Protein AF-A0A836UA06-F1 (afdb_monomer_lite)

pLDDT: mean 76.38, std 14.4, range [40.81, 94.44]

Structure (mmCIF, N/CA/C/O backbone):
data_AF-A0A836UA06-F1
#
_entry.id   AF-A0A836UA06-F1
#
loop_
_atom_site.group_PDB
_atom_site.id
_atom_site.type_symbol
_atom_site.label_atom_id
_atom_site.label_alt_id
_atom_site.label_comp_id
_atom_site.label_asym_id
_atom_site.label_entity_id
_atom_site.label_seq_id
_atom_site.pdbx_PDB_ins_code
_atom_site.Cartn_x
_atom_site.Cartn_y
_atom_site.Cartn_z
_atom_site.occupancy
_atom_site.B_iso_or_equiv
_atom_site.auth_seq_id
_atom_site.auth_comp_id
_atom_site.auth_asym_id
_atom_site.auth_atom_id
_atom_site.pdbx_PDB_model_num
ATOM 1 N N . MET A 1 1 ? 26.644 4.337 -50.222 1.00 43.84 1 MET A N 1
ATOM 2 C CA . MET A 1 1 ? 25.314 3.896 -50.716 1.00 43.84 1 MET A CA 1
ATOM 3 C C . MET A 1 1 ? 24.321 3.445 -49.624 1.00 43.84 1 MET A C 1
ATOM 5 O O . MET A 1 1 ? 23.164 3.255 -49.962 1.00 43.84 1 MET A O 1
ATOM 9 N N . LYS A 1 2 ? 24.698 3.313 -48.334 1.00 42.91 2 LYS A N 1
ATOM 10 C CA . LYS A 1 2 ? 23.792 2.821 -47.263 1.00 42.91 2 LYS A CA 1
ATOM 11 C C . LYS A 1 2 ? 22.870 3.879 -46.622 1.00 42.91 2 LYS A C 1
ATOM 13 O O . LYS A 1 2 ? 21.768 3.535 -46.217 1.00 42.91 2 LYS A O 1
ATOM 18 N N . ALA A 1 3 ? 23.258 5.159 -46.600 1.00 42.31 3 ALA A N 1
ATOM 19 C CA . ALA A 1 3 ? 22.471 6.225 -45.956 1.00 42.31 3 ALA A CA 1
ATOM 20 C C . ALA A 1 3 ? 21.102 6.485 -46.622 1.00 42.31 3 ALA A C 1
ATOM 22 O O . ALA A 1 3 ? 20.114 6.719 -45.937 1.00 42.31 3 ALA A O 1
ATOM 23 N N . ARG A 1 4 ? 21.010 6.363 -47.956 1.00 40.81 4 ARG A N 1
ATOM 24 C CA . ARG A 1 4 ? 19.746 6.558 -48.697 1.00 40.81 4 ARG A CA 1
ATOM 25 C C . ARG A 1 4 ? 18.695 5.478 -48.409 1.00 40.81 4 ARG A C 1
ATOM 27 O O . ARG A 1 4 ? 17.506 5.753 -48.488 1.00 40.81 4 ARG A O 1
ATOM 34 N N . SER A 1 5 ? 19.122 4.266 -48.050 1.00 46.78 5 SER A N 1
ATOM 35 C CA . SER A 1 5 ? 18.207 3.153 -47.766 1.00 46.78 5 SER A CA 1
ATOM 36 C C . SER A 1 5 ? 17.486 3.320 -46.424 1.00 46.78 5 SER A C 1
ATOM 38 O O . SER A 1 5 ? 16.288 3.050 -46.352 1.00 46.78 5 SER A O 1
ATOM 40 N N . ALA A 1 6 ? 18.183 3.820 -45.397 1.00 48.03 6 ALA A N 1
ATOM 41 C CA . ALA A 1 6 ? 17.605 4.076 -44.077 1.00 48.03 6 ALA A CA 1
ATOM 42 C C . ALA A 1 6 ? 16.558 5.203 -44.115 1.00 48.03 6 ALA A C 1
ATOM 44 O O . ALA A 1 6 ? 15.493 5.071 -43.519 1.00 48.03 6 ALA A O 1
ATOM 45 N N . ILE A 1 7 ? 16.820 6.254 -44.902 1.00 49.03 7 ILE A N 1
ATOM 46 C CA . ILE A 1 7 ? 15.894 7.379 -45.104 1.00 49.03 7 ILE A CA 1
ATOM 47 C C . ILE A 1 7 ? 14.586 6.900 -45.764 1.00 49.03 7 ILE A C 1
ATOM 49 O O . ILE A 1 7 ? 13.510 7.201 -45.259 1.00 49.03 7 ILE A O 1
ATOM 53 N N . SER A 1 8 ? 14.649 6.038 -46.790 1.00 48.19 8 SER A N 1
ATOM 54 C CA . SER A 1 8 ? 13.430 5.508 -47.441 1.00 48.19 8 SER A CA 1
ATOM 55 C C . SER A 1 8 ? 12.567 4.617 -46.532 1.00 48.19 8 SER A C 1
ATOM 57 O O . SER A 1 8 ? 11.358 4.497 -46.724 1.00 48.19 8 SER A O 1
ATOM 59 N N . ARG A 1 9 ? 13.173 3.988 -45.513 1.00 47.56 9 ARG A N 1
ATOM 60 C CA . ARG A 1 9 ? 12.454 3.148 -44.543 1.00 47.56 9 ARG A CA 1
ATOM 61 C C . ARG A 1 9 ? 11.685 3.997 -43.522 1.00 47.56 9 ARG A C 1
ATOM 63 O O . ARG A 1 9 ? 10.661 3.543 -43.021 1.00 47.56 9 ARG A O 1
ATOM 70 N N . LEU A 1 10 ? 12.155 5.217 -43.253 1.00 48.19 10 LEU A N 1
ATOM 71 C CA . LEU A 1 10 ? 11.499 6.195 -42.380 1.00 48.19 10 LEU A CA 1
ATOM 72 C C . LEU A 1 10 ? 10.328 6.903 -43.081 1.00 48.19 10 LEU A C 1
ATOM 74 O O . LEU A 1 10 ? 9.306 7.157 -42.447 1.00 48.19 10 LEU A O 1
ATOM 78 N N . GLU A 1 11 ? 10.430 7.155 -44.390 1.00 46.69 11 GLU A N 1
ATOM 79 C CA . GLU A 1 11 ? 9.375 7.832 -45.165 1.00 46.69 11 GLU A CA 1
ATOM 80 C C . GLU A 1 11 ? 8.073 7.015 -45.261 1.00 46.69 11 GLU A C 1
ATOM 82 O O . GLU A 1 11 ? 6.980 7.575 -45.191 1.00 46.69 11 GLU A O 1
ATOM 87 N N . ASN A 1 12 ? 8.152 5.681 -45.313 1.00 45.91 12 ASN A N 1
ATOM 88 C CA . ASN A 1 12 ? 6.960 4.825 -45.400 1.00 45.91 12 ASN A CA 1
ATOM 89 C C . ASN A 1 12 ? 6.201 4.633 -44.070 1.00 45.91 12 ASN A C 1
ATOM 91 O O . ASN A 1 12 ? 5.115 4.055 -44.070 1.00 45.91 12 ASN A O 1
ATOM 95 N N . PHE A 1 13 ? 6.724 5.130 -42.942 1.00 46.00 13 PHE A N 1
ATOM 96 C CA . PHE A 1 13 ? 6.073 5.044 -41.625 1.00 46.00 13 PHE A CA 1
ATOM 97 C C . PHE A 1 13 ? 5.311 6.333 -41.247 1.00 46.00 13 PHE A C 1
ATOM 99 O O . PHE A 1 13 ? 4.871 6.495 -40.110 1.00 46.00 13 PHE A O 1
ATOM 106 N N . GLN A 1 14 ? 5.125 7.266 -42.191 1.00 42.94 14 GLN A N 1
ATOM 107 C CA . GLN A 1 14 ? 4.496 8.578 -41.966 1.00 42.94 14 GLN A CA 1
ATOM 108 C C . GLN A 1 14 ? 2.960 8.568 -41.832 1.00 42.94 14 GLN A C 1
ATOM 110 O O . GLN A 1 14 ? 2.283 9.550 -42.129 1.00 42.94 14 GLN A O 1
ATOM 115 N N . ARG A 1 15 ? 2.373 7.496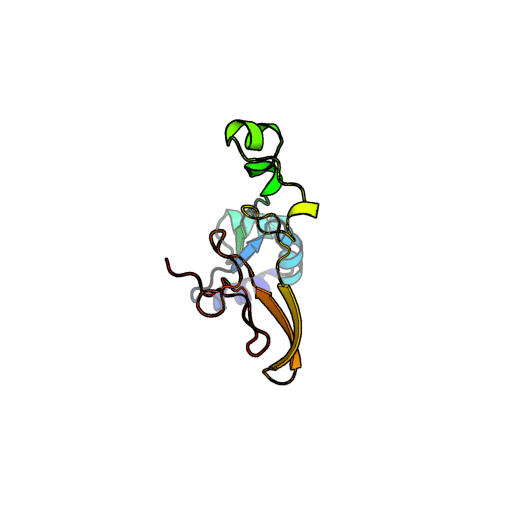 -41.298 1.00 43.34 15 ARG A N 1
ATOM 116 C CA . ARG A 1 15 ? 0.984 7.530 -40.819 1.00 43.34 15 ARG A CA 1
ATOM 117 C C . ARG A 1 15 ? 0.969 7.460 -39.293 1.00 43.34 15 ARG A C 1
ATOM 119 O O . ARG A 1 15 ? 0.742 6.418 -38.694 1.00 43.34 15 ARG A O 1
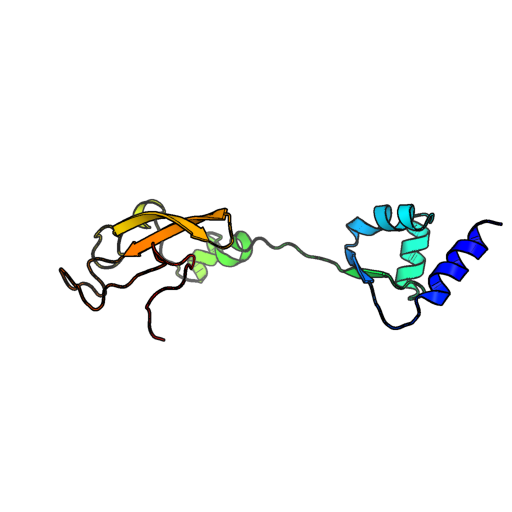ATOM 126 N N . THR A 1 16 ? 1.239 8.623 -38.692 1.00 46.53 16 THR A N 1
ATOM 127 C CA . THR A 1 16 ? 0.815 9.032 -37.336 1.00 46.53 16 THR A CA 1
ATOM 128 C C . THR A 1 16 ? 1.115 8.062 -36.186 1.00 46.53 16 THR A C 1
ATOM 130 O O . THR A 1 16 ? 0.225 7.728 -35.409 1.00 46.53 16 THR A O 1
ATOM 133 N N . VAL A 1 17 ? 2.374 7.660 -36.001 1.00 48.06 17 VAL A N 1
ATOM 134 C CA . VAL A 1 17 ? 2.810 7.060 -34.728 1.00 48.06 17 VAL A CA 1
ATOM 135 C C . VAL A 1 17 ? 4.082 7.759 -34.260 1.00 48.06 17 VAL A C 1
ATOM 137 O O . VAL A 1 17 ? 5.162 7.534 -34.795 1.00 48.06 17 VAL A O 1
ATOM 140 N N . GLN A 1 18 ? 3.952 8.626 -33.254 1.00 55.25 18 GLN A N 1
ATOM 141 C CA . GLN A 1 18 ? 5.104 9.180 -32.542 1.00 55.25 18 GLN A CA 1
ATOM 142 C C . GLN A 1 18 ? 5.581 8.163 -31.503 1.00 55.25 18 GLN A C 1
ATOM 144 O O . GLN A 1 18 ? 4.825 7.786 -30.604 1.00 55.25 18 GLN A O 1
ATOM 149 N N . ILE A 1 19 ? 6.837 7.732 -31.600 1.00 57.59 19 ILE A N 1
ATOM 150 C CA . ILE A 1 19 ? 7.411 6.724 -30.706 1.00 57.59 19 ILE A CA 1
ATOM 151 C C . ILE A 1 19 ? 8.172 7.444 -29.590 1.00 57.59 19 ILE A C 1
ATOM 153 O O . ILE A 1 19 ? 9.226 8.041 -29.795 1.00 57.59 19 ILE A O 1
ATOM 157 N N . ARG A 1 20 ? 7.631 7.401 -28.372 1.00 58.69 20 ARG A N 1
ATOM 158 C CA . ARG A 1 20 ? 8.233 8.038 -27.191 1.00 58.69 20 ARG A CA 1
ATOM 159 C C . ARG A 1 20 ? 9.217 7.070 -26.532 1.00 58.69 20 ARG A C 1
ATOM 161 O O . ARG A 1 20 ? 8.826 5.963 -26.170 1.00 58.69 20 ARG A O 1
ATOM 168 N N . ARG A 1 21 ? 10.475 7.476 -26.370 1.00 62.03 21 ARG A N 1
ATOM 169 C CA . ARG A 1 21 ? 11.556 6.682 -25.753 1.00 62.03 21 ARG A CA 1
ATOM 170 C C . ARG A 1 21 ? 12.255 7.502 -24.667 1.00 62.03 21 ARG A C 1
ATOM 172 O O . ARG A 1 21 ? 12.154 8.727 -24.665 1.00 62.03 21 ARG A O 1
ATOM 179 N N . ARG A 1 22 ? 12.937 6.855 -23.719 1.00 64.19 22 ARG A N 1
ATOM 180 C CA . ARG A 1 22 ? 13.713 7.576 -22.693 1.00 64.19 22 ARG A CA 1
ATOM 181 C C . ARG A 1 22 ? 15.047 8.033 -23.281 1.00 64.19 22 ARG A C 1
ATOM 183 O O . ARG A 1 22 ? 15.559 7.391 -24.193 1.00 64.19 22 ARG A O 1
ATOM 190 N N . ALA A 1 23 ? 15.636 9.097 -22.732 1.00 64.31 23 ALA A N 1
ATOM 191 C CA . ALA A 1 23 ? 16.941 9.614 -23.176 1.00 64.31 23 ALA A CA 1
ATOM 192 C C . ALA A 1 23 ? 18.044 8.540 -23.129 1.00 64.31 23 ALA A C 1
ATOM 194 O O . ALA A 1 23 ? 18.879 8.447 -24.022 1.00 64.31 23 ALA A O 1
ATOM 195 N N . PHE A 1 24 ? 17.993 7.675 -22.114 1.00 67.81 24 PHE A N 1
ATOM 196 C CA . PHE A 1 24 ? 18.922 6.558 -21.945 1.00 67.81 24 PHE A CA 1
ATOM 197 C C . PHE A 1 24 ? 18.782 5.468 -23.020 1.00 67.81 24 PHE A C 1
ATOM 199 O O . PHE A 1 24 ? 19.735 4.748 -23.290 1.00 67.81 24 PHE A O 1
ATOM 206 N N . ASP A 1 25 ? 17.617 5.352 -23.663 1.00 76.69 25 ASP A N 1
ATOM 207 C CA . ASP A 1 25 ? 17.372 4.328 -24.683 1.00 76.69 25 ASP A CA 1
ATOM 208 C C . ASP A 1 25 ? 17.938 4.746 -26.064 1.00 76.69 25 ASP A C 1
ATOM 210 O O . ASP A 1 25 ? 17.984 3.937 -26.992 1.00 76.69 25 ASP A O 1
ATOM 214 N N . VAL A 1 26 ? 18.389 6.001 -26.215 1.00 76.38 26 VAL A N 1
ATOM 215 C CA . VAL A 1 26 ? 18.865 6.579 -27.485 1.00 76.38 26 VAL A CA 1
ATOM 216 C C . VAL A 1 26 ? 20.033 5.804 -28.111 1.00 76.38 26 VAL A C 1
ATOM 218 O O . VAL A 1 26 ? 19.963 5.551 -29.312 1.00 76.38 26 VAL A O 1
ATOM 221 N N . PRO A 1 27 ? 21.070 5.355 -27.372 1.00 81.56 27 PRO A N 1
ATOM 222 C CA . PRO A 1 27 ? 22.147 4.564 -27.965 1.00 81.56 27 PRO A CA 1
ATOM 223 C C . PRO A 1 27 ? 21.667 3.221 -28.534 1.00 81.56 27 PRO A C 1
ATOM 225 O O . PRO A 1 27 ? 22.124 2.814 -29.598 1.00 81.56 27 PRO A O 1
ATOM 228 N N . GLY A 1 28 ? 20.713 2.556 -27.871 1.00 82.06 28 GLY A N 1
ATOM 229 C CA . GLY A 1 28 ? 20.142 1.291 -28.347 1.00 82.06 28 GLY A CA 1
ATOM 230 C C . GLY A 1 28 ? 19.330 1.474 -29.630 1.00 82.06 28 GLY A C 1
ATOM 231 O O . GLY A 1 28 ? 19.534 0.757 -30.607 1.00 82.06 28 GLY A O 1
ATOM 232 N N . VAL A 1 29 ? 18.483 2.506 -29.666 1.00 80.75 29 VAL A N 1
ATOM 233 C CA . VAL A 1 29 ? 17.700 2.857 -30.863 1.00 80.75 29 VAL A CA 1
ATOM 234 C C . VAL A 1 29 ? 18.608 3.317 -32.010 1.00 80.75 29 VAL A C 1
ATOM 236 O O . VAL A 1 29 ? 18.349 3.000 -33.169 1.00 80.75 29 VAL A O 1
ATOM 239 N N . ALA A 1 30 ? 19.703 4.022 -31.716 1.00 81.94 30 ALA A N 1
ATOM 240 C CA . ALA A 1 30 ? 20.678 4.429 -32.726 1.00 81.94 30 ALA A CA 1
ATOM 241 C C . ALA A 1 30 ? 21.325 3.214 -33.408 1.00 81.94 30 ALA A C 1
ATOM 243 O O . ALA A 1 30 ? 21.405 3.175 -34.636 1.00 81.94 30 ALA A O 1
ATOM 244 N N . VAL A 1 31 ? 21.690 2.185 -32.634 1.00 85.94 31 VAL A N 1
ATOM 245 C CA . VAL A 1 31 ? 22.214 0.918 -33.169 1.00 85.94 31 VAL A CA 1
ATOM 246 C C . VAL A 1 31 ? 21.183 0.218 -34.058 1.00 85.94 31 VAL A C 1
ATOM 248 O O . VAL A 1 31 ? 21.523 -0.182 -35.172 1.00 85.94 31 VAL A O 1
ATOM 251 N N . GLU A 1 32 ? 19.921 0.124 -33.625 1.00 85.19 32 GLU A N 1
ATOM 252 C CA . GLU A 1 32 ? 18.832 -0.466 -34.424 1.00 85.19 32 GLU A CA 1
ATOM 253 C C . GLU A 1 32 ? 18.637 0.255 -35.769 1.00 85.19 32 GLU A C 1
ATOM 255 O O . GLU A 1 32 ? 18.396 -0.377 -36.800 1.00 85.19 32 GLU A O 1
ATOM 260 N N . LEU A 1 33 ? 18.793 1.580 -35.777 1.00 82.62 33 LEU A N 1
ATOM 261 C CA . LEU A 1 33 ? 18.672 2.421 -36.969 1.00 82.62 33 LEU A CA 1
ATOM 262 C C . LEU A 1 33 ? 19.966 2.521 -37.787 1.00 82.62 33 LEU A C 1
ATOM 264 O O . LEU A 1 33 ? 19.974 3.169 -38.834 1.00 82.62 33 LEU A O 1
ATOM 268 N N . SER A 1 34 ? 21.052 1.871 -37.350 1.00 87.88 34 SER A N 1
ATOM 269 C CA . SER A 1 34 ? 22.387 1.996 -37.954 1.00 87.88 34 SER A CA 1
ATOM 270 C C . SER A 1 34 ? 22.881 3.451 -38.038 1.00 87.88 34 SER A C 1
ATOM 272 O O . SER A 1 34 ? 23.549 3.837 -39.001 1.00 87.88 34 SER A O 1
ATOM 274 N N . LEU A 1 35 ? 22.541 4.258 -37.033 1.00 86.12 35 LEU A N 1
ATOM 275 C CA . LEU A 1 35 ? 22.972 5.643 -36.856 1.00 86.12 35 LEU A CA 1
ATOM 276 C C . LEU A 1 35 ? 23.928 5.744 -35.664 1.00 86.12 35 LEU A C 1
ATOM 278 O O . LEU A 1 35 ? 23.911 4.905 -34.763 1.00 86.12 35 LEU A O 1
ATOM 282 N N . SER A 1 36 ? 24.753 6.791 -35.630 1.00 87.38 36 SER A N 1
ATOM 283 C CA . SER A 1 36 ? 25.436 7.138 -34.385 1.00 87.38 36 SER A CA 1
ATOM 284 C C . SER A 1 36 ? 24.443 7.790 -33.409 1.00 87.38 36 SER A C 1
ATOM 286 O O . SER A 1 36 ? 23.498 8.456 -33.852 1.00 87.38 36 SER A O 1
ATOM 288 N N . PRO A 1 37 ? 24.641 7.631 -32.087 1.00 82.31 37 PRO A N 1
ATOM 289 C CA . PRO A 1 37 ? 23.785 8.257 -31.080 1.00 82.31 37 PRO A CA 1
ATOM 290 C C . PRO A 1 37 ? 23.664 9.776 -31.252 1.00 82.31 37 PRO A C 1
ATOM 292 O O . PRO A 1 37 ? 22.560 10.305 -31.171 1.00 82.31 37 PRO A O 1
ATOM 295 N N . ASP A 1 38 ? 24.763 10.457 -31.585 1.00 83.50 38 ASP A N 1
ATOM 296 C CA . ASP A 1 38 ? 24.788 11.915 -31.770 1.00 83.50 38 ASP A CA 1
ATOM 297 C C . ASP A 1 38 ? 23.965 12.368 -32.983 1.00 83.50 38 ASP A C 1
ATOM 299 O O . ASP A 1 38 ? 23.263 13.376 -32.928 1.00 83.50 38 ASP A O 1
ATOM 303 N N . VAL A 1 39 ? 23.992 11.589 -34.070 1.00 84.12 39 VAL A N 1
ATOM 304 C CA . VAL A 1 39 ? 23.188 11.871 -35.268 1.00 84.12 39 VAL A CA 1
ATOM 305 C C . VAL A 1 39 ? 21.707 11.650 -34.978 1.00 84.12 39 VAL A C 1
ATOM 307 O O . VAL A 1 39 ? 20.879 12.465 -35.377 1.00 84.12 39 VAL A O 1
ATOM 310 N N . LEU A 1 40 ? 21.357 10.582 -34.255 1.00 82.31 40 LEU A N 1
ATOM 311 C CA . LEU A 1 40 ? 19.971 10.351 -33.852 1.00 82.31 40 LEU A CA 1
ATOM 312 C C . LEU A 1 40 ? 19.470 11.455 -32.906 1.00 82.31 40 LEU A C 1
ATOM 314 O O . LEU A 1 40 ? 18.337 11.902 -33.060 1.00 82.31 40 LEU A O 1
ATOM 318 N N . LEU A 1 41 ? 20.299 11.924 -31.969 1.00 81.50 41 LEU A N 1
ATOM 319 C CA . LEU A 1 41 ? 19.961 13.040 -31.080 1.00 81.50 41 LEU A CA 1
ATOM 320 C C . LEU A 1 41 ? 19.699 14.331 -31.852 1.00 81.50 41 LEU A C 1
ATOM 322 O O . LEU A 1 41 ? 18.672 14.961 -31.608 1.00 81.50 41 LEU A O 1
ATOM 326 N N . GLY A 1 42 ? 20.566 14.680 -32.807 1.00 82.75 42 GLY A N 1
ATOM 327 C CA . GLY A 1 42 ? 20.359 15.840 -33.677 1.00 82.75 42 GLY A CA 1
ATOM 328 C C . GLY A 1 42 ? 19.043 15.744 -34.452 1.00 82.75 42 GLY A C 1
ATOM 329 O O . GLY A 1 42 ? 18.226 16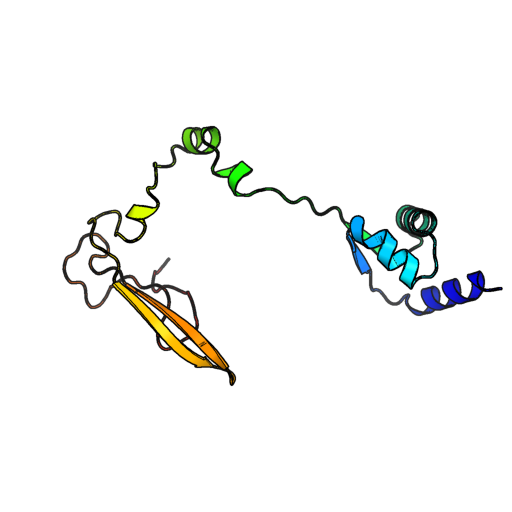.656 -34.404 1.00 82.75 42 GLY A O 1
ATOM 330 N N . LEU A 1 43 ? 18.752 14.585 -35.054 1.00 83.25 43 LEU A N 1
ATOM 331 C CA . LEU A 1 43 ? 17.487 14.359 -35.766 1.00 83.25 43 LEU A CA 1
ATOM 332 C C . LEU A 1 43 ? 16.252 14.451 -34.855 1.00 83.25 43 LEU A C 1
ATOM 334 O O . LEU A 1 43 ? 15.185 14.862 -35.304 1.00 83.25 43 LEU A O 1
ATOM 338 N N . ILE A 1 44 ? 16.362 14.051 -33.585 1.00 82.44 44 ILE A N 1
ATOM 339 C CA . ILE A 1 44 ? 15.274 14.182 -32.603 1.00 82.44 44 ILE A CA 1
ATOM 340 C C . ILE A 1 44 ? 15.069 15.651 -32.200 1.00 82.44 44 ILE A C 1
ATOM 342 O O . ILE A 1 44 ? 13.920 16.079 -32.052 1.00 82.44 44 ILE A O 1
ATOM 346 N N . GLN A 1 45 ? 16.160 16.403 -32.020 1.00 82.88 45 GLN A N 1
ATOM 347 C CA . GLN A 1 45 ? 16.146 17.830 -31.677 1.00 82.88 45 GLN A CA 1
ATOM 348 C C . GLN A 1 45 ? 15.562 18.681 -32.807 1.00 82.88 45 GLN A C 1
ATOM 350 O O . GLN A 1 45 ? 14.722 19.537 -32.541 1.00 82.88 45 GLN A O 1
ATOM 355 N N . ASP A 1 46 ? 15.920 18.368 -34.052 1.00 86.50 46 ASP A N 1
ATOM 356 C CA . ASP A 1 46 ? 15.445 19.063 -35.252 1.00 86.50 46 ASP A CA 1
ATOM 357 C C . ASP A 1 46 ? 14.034 18.622 -35.694 1.00 86.50 46 ASP A C 1
ATOM 359 O O . ASP A 1 46 ? 13.541 19.051 -36.733 1.00 86.50 46 ASP A O 1
ATOM 363 N N . ASP A 1 47 ? 13.369 17.754 -34.919 1.00 79.69 47 ASP A N 1
ATOM 364 C CA . ASP A 1 47 ? 12.050 17.173 -35.228 1.00 79.69 47 ASP A CA 1
ATOM 365 C C . ASP A 1 47 ? 11.991 16.405 -36.566 1.00 79.69 47 ASP A C 1
ATOM 367 O O . ASP A 1 47 ? 10.937 16.220 -37.170 1.00 79.69 47 ASP A O 1
ATOM 371 N N . LEU A 1 48 ? 13.139 15.900 -37.018 1.00 82.88 48 LEU A N 1
ATOM 372 C CA . LEU A 1 48 ? 13.304 15.112 -38.245 1.00 82.88 48 LEU A CA 1
ATOM 373 C C . LEU A 1 48 ? 13.250 13.597 -37.986 1.00 82.88 48 LEU A C 1
ATOM 375 O O . LEU A 1 48 ? 13.591 12.791 -38.852 1.00 82.88 48 LEU A O 1
ATOM 379 N N . SER A 1 49 ? 12.832 13.194 -36.786 1.00 78.94 49 SER A N 1
ATOM 380 C CA . SER A 1 49 ? 12.773 11.806 -36.335 1.00 78.94 49 SER A CA 1
ATOM 381 C C . SER A 1 49 ? 11.403 11.478 -35.735 1.00 78.94 49 SER A C 1
ATOM 383 O O . SER A 1 49 ? 10.852 12.284 -34.983 1.00 78.94 49 SER A O 1
ATOM 385 N N . PRO A 1 50 ? 10.854 10.270 -35.975 1.00 77.38 50 PRO A N 1
ATOM 386 C CA . PRO A 1 50 ? 9.625 9.818 -35.320 1.00 77.38 50 PRO A CA 1
ATOM 387 C C . PRO A 1 50 ? 9.815 9.531 -33.820 1.00 77.38 50 PRO A C 1
ATOM 389 O O . PRO A 1 50 ? 8.837 9.276 -33.108 1.00 77.38 50 PRO A O 1
ATOM 392 N N . TYR A 1 51 ? 11.062 9.543 -33.336 1.00 75.44 51 TYR A N 1
ATOM 393 C CA . TYR A 1 51 ? 11.399 9.326 -31.938 1.00 75.44 51 TYR A CA 1
ATOM 394 C C . TYR A 1 51 ? 11.382 10.638 -31.156 1.00 75.44 51 TYR A C 1
ATOM 396 O O . TYR A 1 51 ? 11.913 11.654 -31.593 1.00 75.44 51 TYR A O 1
ATOM 404 N N . LYS A 1 52 ? 10.811 10.602 -29.950 1.00 77.19 52 LYS A N 1
ATOM 405 C CA . LYS A 1 52 ? 10.876 11.709 -28.987 1.00 77.19 52 LYS A CA 1
ATOM 406 C C . LYS A 1 52 ? 11.470 11.224 -27.677 1.00 77.19 52 LYS A C 1
ATOM 408 O O . LYS A 1 52 ? 11.003 10.223 -27.129 1.00 77.19 52 LYS A O 1
ATOM 413 N N . VAL A 1 53 ? 12.465 11.953 -27.178 1.00 76.25 53 VAL A N 1
ATOM 414 C CA . VAL A 1 53 ? 13.055 11.719 -25.859 1.00 76.25 53 VAL A CA 1
ATOM 415 C C . VAL A 1 53 ? 12.122 12.278 -24.789 1.00 76.25 53 VAL A C 1
ATOM 417 O O . VAL A 1 53 ? 11.712 13.435 -24.851 1.00 76.25 53 VAL A O 1
ATOM 420 N N . ARG A 1 54 ? 11.767 11.444 -23.813 1.00 68.81 54 ARG A N 1
ATOM 421 C CA . ARG A 1 54 ? 11.120 11.869 -22.571 1.00 68.81 54 ARG A CA 1
ATOM 422 C C . ARG A 1 54 ? 12.089 11.740 -21.412 1.00 68.81 54 ARG A C 1
ATOM 424 O O . ARG A 1 54 ? 12.601 10.646 -21.157 1.00 68.81 54 ARG A O 1
ATOM 431 N N . ASP A 1 55 ? 12.237 12.820 -20.663 1.00 68.94 55 ASP A N 1
ATOM 432 C CA . ASP A 1 55 ? 12.864 12.763 -19.353 1.00 68.94 55 ASP A CA 1
ATOM 433 C C . ASP A 1 55 ? 11.888 12.108 -18.380 1.00 68.94 55 ASP A C 1
ATOM 435 O O . ASP A 1 55 ? 10.740 12.528 -18.227 1.00 68.94 55 ASP A O 1
ATOM 439 N N . THR A 1 56 ? 12.324 11.013 -17.763 1.00 63.94 56 THR A N 1
ATOM 440 C CA . THR A 1 56 ? 11.578 10.359 -16.685 1.00 63.94 56 THR A CA 1
ATOM 441 C C . THR A 1 56 ? 12.337 10.652 -15.404 1.00 63.94 56 THR A C 1
ATOM 443 O O . THR A 1 56 ? 13.421 10.113 -15.193 1.00 63.94 56 THR A O 1
ATOM 446 N N . LEU A 1 57 ? 11.806 11.550 -14.578 1.00 65.00 57 LEU A N 1
ATOM 447 C CA . LEU A 1 57 ? 12.370 11.837 -13.265 1.00 65.00 57 LEU A CA 1
ATOM 448 C C . LEU A 1 57 ? 11.817 10.812 -12.275 1.00 65.00 57 LEU A C 1
ATOM 450 O O . LEU A 1 57 ? 10.606 10.726 -12.077 1.00 65.00 57 LEU A O 1
ATOM 454 N N . TYR A 1 58 ? 12.701 10.025 -11.664 1.00 58.16 58 TYR A N 1
ATOM 455 C CA . TYR A 1 58 ? 12.336 9.188 -10.528 1.00 58.16 58 TYR A CA 1
ATOM 456 C C . TYR A 1 58 ? 12.501 10.012 -9.263 1.00 58.16 58 TYR A C 1
ATOM 458 O O . TYR A 1 58 ? 13.603 10.451 -8.940 1.00 58.16 58 TYR A O 1
ATOM 466 N N . THR A 1 59 ? 11.402 10.208 -8.547 1.00 72.06 59 THR A N 1
ATOM 467 C CA . THR A 1 59 ? 11.440 10.758 -7.197 1.00 72.06 59 THR A CA 1
ATOM 468 C C . THR A 1 59 ? 11.119 9.660 -6.197 1.00 72.06 59 THR A C 1
ATOM 470 O O . THR A 1 59 ? 10.295 8.776 -6.449 1.00 72.06 59 THR A O 1
ATOM 473 N N . SER A 1 60 ? 11.795 9.687 -5.055 1.00 74.31 60 SER A N 1
ATOM 474 C CA . SER A 1 60 ? 11.466 8.785 -3.962 1.00 74.31 60 SER A CA 1
ATOM 475 C C . SER A 1 60 ? 10.248 9.335 -3.232 1.00 74.31 60 SER A C 1
ATOM 477 O O . SER A 1 60 ? 10.337 10.357 -2.552 1.00 74.31 60 SER A O 1
ATOM 479 N N . TYR A 1 61 ? 9.123 8.620 -3.307 1.00 74.25 61 TYR A N 1
ATOM 480 C CA . TYR A 1 61 ? 7.924 8.970 -2.539 1.00 74.25 61 TYR A CA 1
ATOM 481 C C . TYR A 1 61 ? 8.230 9.100 -1.039 1.00 74.25 61 TYR A C 1
ATOM 483 O O . TYR A 1 61 ? 7.689 9.976 -0.362 1.00 74.25 61 TYR A O 1
ATOM 491 N N . PHE A 1 62 ? 9.148 8.269 -0.527 1.00 77.81 62 PHE A N 1
ATOM 492 C CA . PHE A 1 62 ? 9.640 8.363 0.844 1.00 77.81 62 PHE A CA 1
ATOM 493 C C . PHE A 1 62 ? 10.357 9.689 1.111 1.00 77.81 62 PHE A C 1
ATOM 495 O O . PHE A 1 62 ? 10.049 10.351 2.101 1.00 77.81 62 PHE A O 1
ATOM 502 N N . ALA A 1 63 ? 11.272 10.105 0.232 1.00 80.31 63 ALA A N 1
ATOM 503 C CA . ALA A 1 63 ? 12.002 11.363 0.389 1.00 80.31 63 ALA A CA 1
ATOM 504 C C . ALA A 1 63 ? 11.074 12.588 0.327 1.00 80.31 63 ALA A C 1
ATOM 506 O O . ALA A 1 63 ? 11.303 13.590 1.000 1.00 80.31 63 ALA A O 1
ATOM 507 N N . GLU A 1 64 ? 9.987 12.506 -0.434 1.00 81.38 64 GLU A N 1
ATOM 508 C CA . GLU A 1 64 ? 9.023 13.602 -0.531 1.00 81.38 64 GLU A CA 1
ATOM 509 C C . GLU A 1 64 ? 8.074 13.685 0.669 1.00 81.38 64 GLU A C 1
ATOM 511 O O . GLU A 1 64 ? 7.668 14.783 1.067 1.00 81.38 64 GLU A O 1
ATOM 516 N N . ASN A 1 65 ? 7.709 12.537 1.252 1.00 79.31 65 ASN A N 1
ATOM 517 C CA . ASN A 1 65 ? 6.574 12.456 2.174 1.00 79.31 65 ASN A CA 1
ATOM 518 C C . ASN A 1 65 ? 6.909 11.984 3.587 1.00 79.31 65 ASN A C 1
ATOM 520 O O . ASN A 1 65 ? 6.164 12.314 4.512 1.00 79.31 65 ASN A O 1
ATOM 524 N N . PHE A 1 66 ? 7.988 11.227 3.767 1.00 76.62 66 PHE A N 1
ATOM 525 C CA . PHE A 1 66 ? 8.240 10.462 4.988 1.00 76.62 66 PHE A CA 1
ATOM 526 C C . PHE A 1 66 ? 9.592 10.733 5.657 1.00 76.62 66 PHE A C 1
ATOM 528 O O . PHE A 1 66 ? 9.880 10.086 6.666 1.00 76.62 66 PHE A O 1
ATOM 535 N N . THR A 1 67 ? 10.382 11.709 5.193 1.00 85.56 67 THR A N 1
ATOM 536 C CA . THR A 1 67 ? 11.546 12.180 5.969 1.00 85.56 67 THR A CA 1
ATOM 537 C C . THR A 1 67 ? 11.109 12.724 7.330 1.00 85.56 67 THR A C 1
ATOM 539 O O . THR A 1 67 ? 9.946 13.094 7.528 1.00 85.56 67 THR A O 1
ATOM 542 N N . VAL A 1 68 ? 12.035 12.775 8.288 1.00 83.19 68 VAL A N 1
ATOM 543 C CA . VAL A 1 68 ? 11.746 13.205 9.665 1.00 83.19 68 VAL A CA 1
ATOM 544 C C . VAL A 1 68 ? 11.123 14.605 9.684 1.00 83.19 68 VAL A C 1
ATOM 546 O O . VAL A 1 68 ? 10.123 14.828 10.367 1.00 83.19 68 VAL A O 1
ATOM 549 N N . GLU A 1 69 ? 11.642 15.516 8.864 1.00 87.31 69 GLU A N 1
ATOM 550 C CA . GLU A 1 69 ? 11.180 16.900 8.742 1.00 87.31 69 GLU A CA 1
ATOM 551 C C . GLU A 1 69 ? 9.773 16.960 8.137 1.00 87.31 69 GLU A C 1
ATOM 553 O O . GLU A 1 69 ? 8.901 17.667 8.644 1.00 87.31 69 GLU A O 1
ATOM 558 N N . LYS A 1 70 ? 9.516 16.177 7.079 1.00 85.06 70 LYS A N 1
ATOM 559 C CA . LYS A 1 70 ? 8.201 16.107 6.421 1.00 85.06 70 LYS A CA 1
ATOM 560 C C . LYS A 1 70 ? 7.144 15.502 7.340 1.00 85.06 70 LYS A C 1
ATOM 562 O O . LYS A 1 70 ? 6.020 16.003 7.386 1.00 85.06 70 LYS A O 1
ATOM 567 N N . ARG A 1 71 ? 7.499 14.469 8.112 1.00 81.94 71 ARG A N 1
ATOM 568 C CA . ARG A 1 71 ? 6.608 13.863 9.112 1.00 81.94 71 ARG A CA 1
ATOM 569 C C . ARG A 1 71 ? 6.291 14.828 10.247 1.00 81.94 71 ARG A C 1
ATOM 571 O O . ARG A 1 71 ? 5.127 14.916 10.631 1.00 81.94 71 ARG A O 1
ATOM 578 N N . ALA A 1 72 ? 7.287 15.564 10.742 1.00 83.88 72 ALA A N 1
ATOM 579 C CA . ALA A 1 72 ? 7.089 16.585 11.767 1.00 83.88 72 ALA A CA 1
ATOM 580 C C . ALA A 1 72 ? 6.171 17.713 11.266 1.00 83.88 72 ALA A C 1
ATOM 582 O O . ALA A 1 72 ? 5.200 18.056 11.939 1.00 83.88 72 ALA A O 1
ATOM 583 N N . ALA A 1 73 ? 6.408 18.217 10.050 1.00 87.69 73 ALA A N 1
ATOM 584 C CA . ALA A 1 73 ? 5.581 19.253 9.431 1.00 87.69 73 ALA A CA 1
ATOM 585 C C . ALA A 1 73 ? 4.122 18.805 9.234 1.00 87.69 73 ALA A C 1
ATOM 587 O O . ALA A 1 73 ? 3.195 19.561 9.515 1.00 87.69 73 ALA A O 1
ATOM 588 N N . LYS A 1 74 ? 3.909 17.556 8.801 1.00 84.06 74 LYS A N 1
ATOM 589 C CA . LYS A 1 74 ? 2.573 16.965 8.616 1.00 84.06 74 LYS A CA 1
ATOM 590 C C . LYS A 1 74 ? 1.942 16.439 9.916 1.00 84.06 74 LYS A C 1
ATOM 592 O O . LYS A 1 74 ? 0.844 15.894 9.860 1.00 84.06 74 LYS A O 1
ATOM 597 N N . LYS A 1 75 ? 2.617 16.569 11.070 1.00 84.75 75 LYS A N 1
ATOM 598 C CA . LYS A 1 75 ? 2.194 16.012 12.372 1.00 84.75 75 LYS A CA 1
ATOM 599 C C . LYS A 1 75 ? 1.800 14.531 12.283 1.00 84.75 75 LYS A C 1
ATOM 601 O O . LYS A 1 75 ? 0.854 14.088 12.932 1.00 84.75 75 LYS A O 1
ATOM 606 N N . LEU A 1 76 ? 2.514 13.764 11.457 1.00 73.88 76 LEU A N 1
ATOM 607 C CA . LEU A 1 76 ? 2.213 12.350 11.266 1.00 73.88 76 LEU A CA 1
ATOM 608 C C . LEU A 1 76 ? 2.589 11.572 12.534 1.00 73.88 76 LEU A C 1
ATOM 610 O O . LEU A 1 76 ? 3.724 11.712 13.006 1.00 73.88 76 LEU A O 1
ATOM 614 N N . PRO A 1 77 ? 1.693 10.724 13.072 1.00 69.56 77 PRO A N 1
ATOM 615 C CA . PRO A 1 77 ? 2.009 9.916 14.240 1.00 69.56 77 PRO A CA 1
ATOM 616 C C . PRO A 1 77 ? 3.211 8.999 13.969 1.00 69.56 77 PRO A C 1
ATOM 618 O O . PRO A 1 77 ? 3.479 8.572 12.834 1.00 69.56 77 PRO A O 1
ATOM 621 N N . ARG A 1 78 ? 3.975 8.709 15.028 1.00 68.50 78 ARG A N 1
ATOM 622 C CA . ARG A 1 78 ? 5.024 7.685 14.988 1.00 68.50 78 ARG A CA 1
ATOM 623 C C . ARG A 1 78 ? 4.328 6.332 14.888 1.00 68.50 78 ARG A C 1
ATOM 625 O O . ARG A 1 78 ? 3.723 5.876 15.848 1.00 68.50 78 ARG A O 1
ATOM 632 N N . MET A 1 79 ? 4.374 5.739 13.703 1.00 62.69 79 MET A N 1
ATOM 633 C CA . MET A 1 79 ? 3.822 4.413 13.453 1.00 62.69 79 MET A CA 1
ATOM 634 C C . MET A 1 79 ? 4.923 3.396 13.743 1.00 62.69 79 MET A C 1
ATOM 636 O O . MET A 1 79 ? 5.996 3.487 13.146 1.00 62.69 79 MET A O 1
ATOM 640 N N . SER A 1 80 ? 4.683 2.479 14.679 1.00 69.62 80 SER A N 1
ATOM 641 C CA . SER A 1 80 ? 5.564 1.328 14.873 1.00 69.62 80 SER A CA 1
ATOM 642 C C . SER A 1 80 ? 5.252 0.300 13.789 1.00 69.62 80 SER A C 1
ATOM 644 O O . SER A 1 80 ? 4.085 0.009 13.532 1.00 69.62 80 SER A O 1
ATOM 646 N N . MET A 1 81 ? 6.273 -0.249 13.133 1.00 67.00 81 MET A N 1
ATOM 647 C CA . MET A 1 81 ? 6.045 -1.276 12.110 1.00 67.00 81 MET A CA 1
ATOM 648 C C . MET A 1 81 ? 5.433 -2.538 12.734 1.00 67.00 81 MET A C 1
ATOM 650 O O . MET A 1 81 ? 4.542 -3.153 12.155 1.00 67.00 81 MET A O 1
ATOM 654 N N . ASP A 1 82 ? 5.824 -2.842 13.972 1.00 73.19 82 ASP A N 1
ATOM 655 C CA . ASP A 1 82 ? 5.314 -3.982 14.734 1.00 73.19 82 ASP A CA 1
ATOM 656 C C . ASP A 1 82 ? 3.843 -3.800 15.146 1.00 73.19 82 ASP A C 1
ATOM 658 O O . ASP A 1 82 ? 3.135 -4.781 15.380 1.00 73.19 82 ASP A O 1
ATOM 662 N N . SER A 1 83 ? 3.345 -2.554 15.193 1.00 71.06 83 SER A N 1
ATOM 663 C CA . SER A 1 83 ? 1.942 -2.276 15.523 1.00 71.06 83 SER A CA 1
ATOM 664 C C . SER A 1 83 ? 0.989 -2.438 14.336 1.00 71.06 83 SER A C 1
ATOM 666 O O . SER A 1 83 ? -0.217 -2.398 14.542 1.00 71.06 83 SER A O 1
ATOM 668 N N . LEU A 1 84 ? 1.484 -2.635 13.106 1.00 77.56 84 LEU A N 1
ATOM 669 C CA . LEU A 1 84 ? 0.636 -2.757 11.908 1.00 77.56 84 LEU A CA 1
ATOM 670 C C . LEU A 1 84 ? -0.295 -3.972 11.933 1.00 77.56 84 LEU A C 1
ATOM 672 O O . LEU A 1 84 ? -1.346 -3.961 11.300 1.00 77.56 84 LEU A O 1
ATOM 676 N N . THR A 1 85 ? 0.080 -5.010 12.679 1.00 83.31 85 THR A N 1
ATOM 677 C CA . THR A 1 85 ? -0.728 -6.228 12.831 1.00 83.31 85 THR A CA 1
ATOM 678 C C . THR A 1 85 ? -1.915 -6.032 13.779 1.00 83.31 85 THR A C 1
ATOM 680 O O . THR A 1 85 ? -2.723 -6.945 13.938 1.00 83.31 85 THR A O 1
ATOM 683 N N . PHE A 1 86 ? -2.017 -4.874 14.434 1.00 84.56 86 PHE A N 1
ATOM 684 C CA . PHE A 1 86 ? -3.015 -4.596 15.458 1.00 84.56 8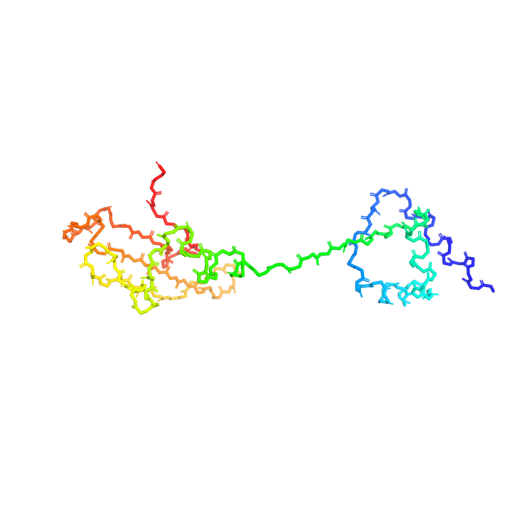6 PHE A CA 1
ATOM 685 C C . PHE A 1 86 ? -3.930 -3.442 15.048 1.00 84.56 86 PHE A C 1
ATOM 687 O O . PHE A 1 86 ? -3.504 -2.463 14.433 1.00 84.56 86 PHE A O 1
ATOM 694 N N . ASN A 1 87 ? -5.196 -3.546 15.435 1.00 82.56 87 ASN A N 1
ATOM 695 C CA . ASN A 1 87 ? -6.166 -2.476 15.334 1.00 82.56 87 ASN A CA 1
ATOM 696 C C . ASN A 1 87 ? -5.688 -1.283 16.187 1.00 82.56 87 ASN A C 1
ATOM 698 O O . ASN A 1 87 ? -5.436 -1.448 17.382 1.00 82.56 87 ASN A O 1
ATOM 702 N N . PRO A 1 88 ? -5.567 -0.073 15.613 1.00 77.94 88 PRO A N 1
ATOM 703 C CA . PRO A 1 88 ? -5.005 1.070 16.325 1.00 77.94 88 PRO A CA 1
ATOM 704 C C . PRO A 1 88 ? -5.911 1.621 17.438 1.00 77.94 88 PRO A C 1
ATOM 706 O O . PRO A 1 88 ? -5.422 2.366 18.284 1.00 77.94 88 PRO A O 1
ATOM 709 N N . TRP A 1 89 ? -7.206 1.286 17.454 1.00 78.69 89 TRP A N 1
ATOM 710 C CA . TRP A 1 89 ? -8.140 1.725 18.497 1.00 78.69 89 TRP A CA 1
ATOM 711 C C . TRP A 1 89 ? -8.228 0.758 19.672 1.00 78.69 89 TRP A C 1
ATOM 713 O O . TRP A 1 89 ? -8.330 1.204 20.811 1.00 78.69 89 TRP A O 1
ATOM 723 N N . THR A 1 90 ? -8.207 -0.547 19.408 1.00 81.62 90 THR A N 1
ATOM 724 C CA . THR A 1 90 ? -8.397 -1.573 20.449 1.00 81.62 90 THR A CA 1
ATOM 725 C C . THR A 1 90 ? -7.107 -2.271 20.854 1.00 81.62 90 THR A C 1
ATOM 727 O O . THR A 1 90 ? -7.037 -2.838 21.939 1.00 81.62 90 THR A O 1
ATOM 730 N N . GLY A 1 91 ? -6.078 -2.243 20.004 1.00 82.44 91 GLY A N 1
ATOM 731 C CA . GLY A 1 91 ? -4.864 -3.033 20.186 1.00 82.44 91 GLY A CA 1
ATOM 732 C C . GLY A 1 91 ? -5.064 -4.529 19.935 1.00 82.44 91 GLY A C 1
ATOM 733 O O . GLY A 1 91 ? -4.129 -5.298 20.147 1.00 82.44 91 GLY A O 1
ATOM 734 N N . GLU A 1 92 ? -6.245 -4.963 19.480 1.00 85.88 92 GLU A N 1
ATOM 735 C CA . GLU A 1 92 ? -6.476 -6.356 19.096 1.00 85.88 92 GLU A CA 1
ATOM 736 C C . GLU A 1 92 ? -5.812 -6.683 17.761 1.00 85.88 92 GLU A C 1
ATOM 738 O O . GLU A 1 92 ? -5.698 -5.839 16.876 1.00 85.88 92 GLU A O 1
ATOM 743 N N . ARG A 1 93 ? -5.355 -7.926 17.597 1.00 88.19 93 ARG A N 1
ATOM 744 C CA . ARG A 1 93 ? -4.689 -8.354 16.365 1.00 88.19 93 ARG A CA 1
ATOM 745 C C . ARG A 1 93 ? -5.713 -8.561 15.247 1.00 88.19 93 ARG A C 1
ATOM 747 O O . ARG A 1 93 ? -6.742 -9.195 15.466 1.00 88.19 93 ARG A O 1
ATOM 754 N N . PHE A 1 94 ? -5.393 -8.108 14.037 1.00 89.56 94 PHE A N 1
ATOM 755 C CA . PHE A 1 94 ? -6.159 -8.482 12.850 1.00 89.56 94 PHE A CA 1
ATOM 756 C C . PHE A 1 94 ? -6.097 -9.998 12.626 1.00 89.56 94 PHE A C 1
ATOM 758 O O . PHE A 1 94 ? -5.048 -10.625 12.787 1.00 89.56 94 PHE A O 1
ATOM 765 N N . LEU A 1 95 ? -7.219 -10.591 12.227 1.00 89.44 95 LEU A N 1
ATOM 766 C CA . LEU A 1 95 ? -7.254 -11.982 11.791 1.00 89.44 95 LEU A CA 1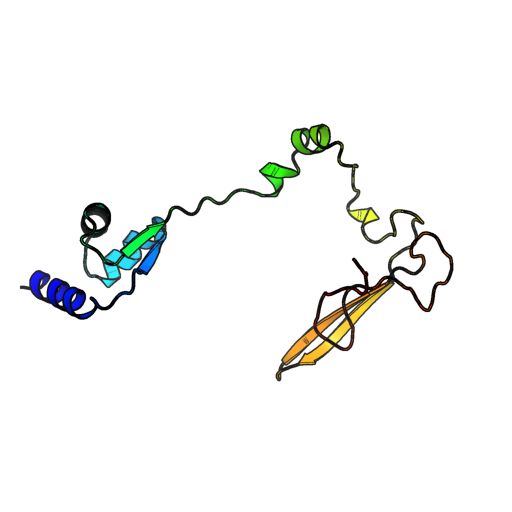
ATOM 767 C C . LEU A 1 95 ? -6.773 -12.024 10.343 1.00 89.44 95 LEU A C 1
ATOM 769 O O . LEU A 1 95 ? -7.336 -11.331 9.499 1.00 89.44 95 LEU A O 1
ATOM 773 N N . ILE A 1 96 ? -5.721 -12.791 10.073 1.00 91.19 96 ILE A N 1
ATOM 774 C CA . ILE A 1 96 ? -5.092 -12.876 8.755 1.00 91.19 96 ILE A CA 1
ATOM 775 C C . ILE A 1 96 ? -5.114 -14.334 8.327 1.00 91.19 96 ILE A C 1
ATOM 777 O O . ILE A 1 96 ? -4.487 -15.172 8.974 1.00 91.19 96 ILE A O 1
ATOM 781 N N . ASP A 1 97 ? -5.793 -14.601 7.222 1.00 92.31 97 ASP A N 1
ATOM 782 C CA . ASP A 1 97 ? -5.839 -15.903 6.576 1.00 92.31 97 ASP A CA 1
ATOM 783 C C . ASP A 1 97 ? -5.232 -15.789 5.173 1.00 92.31 97 ASP A C 1
ATOM 785 O O . ASP A 1 97 ? -5.376 -14.769 4.493 1.00 92.31 97 ASP A O 1
ATOM 789 N N . THR A 1 98 ? -4.536 -16.831 4.728 1.00 93.81 98 THR A N 1
ATOM 790 C CA . THR A 1 98 ? -3.919 -16.896 3.397 1.00 93.81 98 THR A CA 1
ATOM 791 C C . THR A 1 98 ? -4.220 -18.230 2.733 1.00 93.81 98 THR A C 1
ATOM 793 O O . THR A 1 98 ? -4.521 -19.224 3.394 1.00 93.81 98 THR A O 1
ATOM 796 N N . GLY A 1 99 ? -4.145 -18.263 1.406 1.00 93.31 99 GLY A N 1
ATOM 797 C CA . GLY A 1 99 ? -4.385 -19.479 0.644 1.00 93.31 99 GLY A CA 1
ATOM 798 C C . GLY A 1 99 ? -4.043 -19.327 -0.829 1.00 93.31 99 GLY A C 1
ATOM 799 O O . GLY A 1 99 ? -3.396 -18.364 -1.242 1.00 93.31 99 GLY A O 1
ATOM 800 N N . TYR A 1 100 ? -4.512 -20.286 -1.619 1.00 94.44 100 TYR A N 1
ATOM 801 C CA . TYR A 1 100 ? -4.396 -20.284 -3.071 1.00 94.44 100 TYR A CA 1
ATOM 802 C C . TYR A 1 100 ? -5.749 -20.632 -3.686 1.00 94.44 100 TYR A C 1
ATOM 804 O O . TYR A 1 100 ? -6.443 -21.518 -3.185 1.00 94.44 100 TYR A O 1
ATOM 812 N N . ILE A 1 101 ? -6.106 -19.951 -4.772 1.00 93.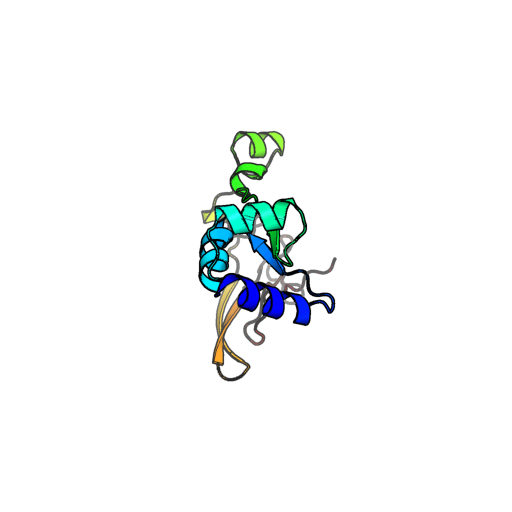88 101 ILE A N 1
ATOM 813 C CA . ILE A 1 101 ? -7.259 -20.294 -5.606 1.00 93.88 101 ILE A CA 1
ATOM 814 C C . ILE A 1 101 ? -6.797 -20.580 -7.029 1.00 93.88 101 ILE A C 1
ATOM 816 O O . ILE A 1 101 ? -5.871 -19.943 -7.528 1.00 93.88 101 ILE A O 1
ATOM 820 N N . ALA A 1 102 ? -7.473 -21.503 -7.705 1.00 91.88 102 ALA A N 1
ATOM 821 C CA . ALA A 1 102 ? -7.269 -21.713 -9.130 1.00 91.88 102 ALA A CA 1
ATOM 822 C C . ALA A 1 102 ? -8.018 -20.621 -9.908 1.00 91.88 102 ALA A C 1
ATOM 824 O O . ALA A 1 102 ? -9.250 -20.589 -9.915 1.00 91.88 102 ALA A O 1
ATOM 825 N N . ALA A 1 103 ? -7.285 -19.731 -10.574 1.00 85.31 103 ALA A N 1
ATOM 826 C CA . ALA A 1 103 ? -7.846 -18.653 -11.380 1.00 85.31 103 ALA A CA 1
ATOM 827 C C . ALA A 1 103 ? -7.141 -18.593 -12.738 1.00 85.31 103 ALA A C 1
ATOM 829 O O . ALA A 1 103 ? -5.918 -18.552 -12.828 1.00 85.31 103 ALA A O 1
ATOM 830 N N . SER A 1 104 ? -7.917 -18.586 -13.826 1.00 81.94 104 SER A N 1
ATOM 831 C CA . SER A 1 104 ? -7.388 -18.479 -15.199 1.00 81.94 104 SER A CA 1
ATOM 832 C C . SER A 1 104 ? -6.299 -19.511 -15.553 1.00 81.94 104 SER A C 1
ATOM 834 O O . SER A 1 104 ? -5.386 -19.216 -16.319 1.00 81.94 104 SER A O 1
ATOM 836 N N . GLY A 1 105 ? -6.395 -20.724 -14.997 1.00 87.31 105 GLY A N 1
ATOM 837 C CA . GLY A 1 105 ? -5.467 -21.828 -15.273 1.00 87.31 105 GLY A CA 1
ATOM 838 C C . GLY A 1 105 ? -4.167 -21.823 -14.460 1.00 87.31 105 GLY A C 1
ATOM 839 O O . GLY A 1 105 ? -3.321 -22.677 -14.708 1.00 87.31 105 GLY A O 1
ATOM 840 N N . PHE A 1 106 ? -4.011 -20.914 -13.493 1.00 89.06 106 PHE A N 1
ATOM 841 C CA . PHE A 1 106 ? -2.866 -20.867 -12.580 1.00 89.06 106 PHE A CA 1
ATOM 842 C C . PHE A 1 106 ? -3.324 -20.751 -11.121 1.00 89.06 106 PHE A C 1
ATOM 844 O O . PHE A 1 106 ? -4.423 -20.265 -10.841 1.00 89.06 106 PHE A O 1
ATOM 851 N N . ASP A 1 107 ? -2.460 -21.168 -10.194 1.00 92.12 107 ASP A N 1
ATOM 852 C CA . ASP A 1 107 ? -2.673 -20.957 -8.763 1.00 92.12 107 ASP A CA 1
ATOM 853 C C . ASP A 1 107 ? -2.332 -19.511 -8.402 1.00 92.12 107 ASP A C 1
ATOM 855 O O . ASP A 1 107 ? -1.196 -19.055 -8.556 1.00 92.12 107 ASP A O 1
ATOM 859 N N . GLN A 1 108 ? -3.328 -18.783 -7.914 1.00 90.94 108 GLN A N 1
ATOM 860 C CA . GLN A 1 108 ? -3.193 -17.403 -7.482 1.00 90.94 108 GLN A CA 1
ATOM 861 C C . GLN A 1 108 ? -3.264 -17.329 -5.960 1.00 90.94 108 GLN A C 1
ATOM 863 O O . GLN A 1 108 ? -4.191 -17.849 -5.340 1.00 90.94 108 GLN A O 1
ATOM 868 N N . SER A 1 109 ? -2.280 -16.671 -5.349 1.00 92.69 109 SER A N 1
ATOM 869 C CA . SER A 1 109 ? -2.268 -16.433 -3.907 1.00 92.69 109 SER A CA 1
ATOM 870 C C . SER A 1 109 ? -3.403 -15.496 -3.512 1.00 92.69 109 SER A C 1
ATOM 872 O O . SER A 1 109 ? -3.568 -14.431 -4.113 1.00 92.69 109 SER A O 1
ATOM 874 N N . VAL A 1 110 ? -4.120 -15.862 -2.460 1.00 93.81 110 VAL A N 1
ATOM 875 C CA . VAL A 1 110 ? -5.193 -15.071 -1.862 1.00 93.81 110 VAL A CA 1
ATOM 876 C C . VAL A 1 110 ? -4.903 -14.790 -0.396 1.00 93.81 110 VAL A C 1
ATOM 878 O O . VAL A 1 110 ? -4.190 -15.541 0.274 1.00 93.81 110 VAL A O 1
ATOM 881 N N . LEU A 1 111 ? -5.464 -13.694 0.100 1.00 94.00 111 LEU A N 1
ATOM 882 C CA . LEU A 1 111 ? -5.392 -13.305 1.500 1.00 94.00 111 LEU A CA 1
ATOM 883 C C . LEU A 1 111 ? -6.725 -12.690 1.915 1.00 94.00 111 LEU A C 1
ATOM 885 O O . LEU A 1 111 ? -7.358 -11.983 1.133 1.00 94.00 111 LEU A O 1
ATOM 889 N N . GLU A 1 112 ? -7.105 -12.909 3.163 1.00 92.62 112 GLU A N 1
ATOM 890 C CA . GLU A 1 112 ? -8.211 -12.215 3.807 1.00 92.62 112 GLU A CA 1
ATOM 891 C C . GLU A 1 112 ? -7.733 -11.681 5.156 1.00 92.62 112 GLU A C 1
ATOM 893 O O . GLU A 1 112 ? -7.237 -12.424 6.002 1.00 92.62 112 GLU A O 1
ATOM 898 N N . VAL A 1 113 ? -7.882 -10.374 5.356 1.00 91.56 113 VAL A N 1
ATOM 899 C CA . VAL A 1 113 ? -7.601 -9.702 6.627 1.00 91.56 113 VAL A CA 1
ATOM 900 C C . VAL A 1 113 ? -8.911 -9.187 7.196 1.00 91.56 113 VAL A C 1
ATOM 902 O O . VAL A 1 113 ? -9.657 -8.503 6.498 1.00 91.56 113 VAL A O 1
ATOM 905 N N . ARG A 1 114 ? -9.194 -9.493 8.463 1.00 91.00 114 ARG A N 1
ATOM 906 C CA . ARG A 1 114 ? -10.419 -9.101 9.171 1.00 91.00 114 ARG A CA 1
ATOM 907 C C . ARG A 1 114 ? -10.097 -8.375 10.470 1.00 91.00 114 ARG A C 1
ATOM 909 O O . ARG A 1 114 ? -9.255 -8.820 11.248 1.00 91.00 114 ARG A O 1
ATOM 916 N N . ASP A 1 115 ? -10.816 -7.290 10.727 1.00 89.25 115 ASP A N 1
ATOM 917 C CA . ASP A 1 115 ? -10.816 -6.592 12.013 1.00 89.25 115 ASP A CA 1
ATOM 918 C C . ASP A 1 115 ? -11.878 -7.195 12.945 1.00 89.25 115 ASP A C 1
ATOM 920 O O . ASP A 1 115 ? -13.066 -7.029 12.663 1.00 89.25 115 ASP A O 1
ATOM 924 N N . PRO A 1 116 ? -11.502 -7.895 14.034 1.00 84.69 116 PRO A N 1
ATOM 925 C CA . PRO A 1 116 ? -12.472 -8.476 14.964 1.00 84.69 116 PRO A CA 1
ATOM 926 C C . PRO A 1 116 ? -13.245 -7.419 15.768 1.00 84.69 116 PRO A C 1
ATOM 928 O O . PRO A 1 116 ? -14.349 -7.707 16.244 1.00 84.69 116 PRO A O 1
ATOM 931 N N . THR A 1 117 ? -12.695 -6.205 15.890 1.00 85.81 117 THR A N 1
ATOM 932 C CA . THR A 1 117 ? -13.242 -5.112 16.702 1.00 85.81 117 THR A CA 1
ATOM 933 C C . THR A 1 117 ? -13.373 -3.805 15.918 1.00 85.81 117 THR A C 1
ATOM 935 O O . THR A 1 117 ? -12.815 -2.771 16.317 1.00 85.81 117 THR A O 1
ATOM 938 N N . PRO A 1 118 ? -14.125 -3.795 14.806 1.00 80.62 118 PRO A N 1
ATOM 939 C CA . PRO A 1 118 ? -14.301 -2.581 14.030 1.00 80.62 118 PRO A CA 1
ATOM 940 C C . PRO A 1 118 ? -14.986 -1.527 14.905 1.00 80.62 118 PRO A C 1
ATOM 942 O O . PRO A 1 118 ? -15.980 -1.798 15.586 1.00 80.62 118 PRO A O 1
ATOM 945 N N . PHE A 1 119 ? -14.427 -0.316 14.911 1.00 78.75 119 PHE A N 1
ATOM 946 C CA . PHE A 1 119 ? -14.905 0.811 15.724 1.00 78.75 119 PHE A CA 1
ATOM 947 C C . PHE A 1 119 ? -14.945 0.546 17.243 1.00 78.75 119 PHE A C 1
ATOM 949 O O . PHE A 1 119 ? -15.719 1.188 17.953 1.00 78.75 119 PHE A O 1
ATOM 956 N N . GLY A 1 120 ? -14.143 -0.396 17.752 1.00 73.19 120 GLY A N 1
ATOM 957 C CA . GLY A 1 120 ? -14.066 -0.691 19.187 1.00 73.19 120 GLY A CA 1
ATOM 958 C C . GLY A 1 120 ? -15.240 -1.496 19.743 1.00 73.19 120 GLY A C 1
ATOM 959 O O . GLY A 1 120 ? -15.498 -1.452 20.943 1.00 73.19 120 GLY A O 1
ATOM 960 N N . ARG A 1 121 ? -15.986 -2.198 18.884 1.00 73.06 121 ARG A N 1
ATOM 961 C CA . ARG A 1 121 ? -17.082 -3.083 19.300 1.00 73.06 121 ARG A CA 1
ATOM 962 C C . ARG A 1 121 ? -16.593 -4.522 19.396 1.00 73.06 121 ARG A C 1
ATOM 964 O O . ARG A 1 121 ? -16.071 -5.049 18.419 1.00 73.06 121 ARG A O 1
ATOM 971 N N . ASP A 1 122 ? -16.843 -5.179 20.519 1.00 68.62 122 ASP A N 1
ATOM 972 C CA . ASP A 1 122 ? -16.469 -6.583 20.698 1.00 68.62 122 ASP A CA 1
ATOM 973 C C . ASP A 1 122 ? -17.329 -7.521 19.835 1.00 68.62 122 ASP A C 1
ATOM 975 O O . ASP A 1 122 ? -18.557 -7.409 19.790 1.00 68.62 122 ASP A O 1
ATOM 979 N N . LYS A 1 123 ? -16.683 -8.515 19.208 1.00 67.56 123 LYS A N 1
ATOM 980 C CA . LYS A 1 123 ? -17.323 -9.686 18.567 1.00 67.56 123 LYS A CA 1
ATOM 981 C C . LYS A 1 123 ? -18.320 -9.344 17.445 1.00 67.56 123 LYS A C 1
ATOM 983 O O . LYS A 1 123 ? -19.385 -9.963 17.332 1.00 67.56 123 LYS A O 1
ATOM 988 N N . VAL A 1 124 ? -17.976 -8.398 16.572 1.00 67.62 124 VAL A N 1
ATOM 989 C CA . VAL A 1 124 ? -18.821 -8.024 15.425 1.00 67.62 124 VAL A CA 1
ATOM 990 C C . VAL A 1 124 ? -18.765 -9.111 14.345 1.00 67.62 124 VAL A C 1
ATOM 992 O O . VAL A 1 124 ? -17.711 -9.355 13.769 1.00 67.62 124 VAL A O 1
ATOM 995 N N . LYS A 1 125 ? -19.906 -9.754 14.043 1.00 68.12 125 LYS A N 1
ATOM 996 C CA . LYS A 1 125 ? -20.019 -10.782 12.981 1.00 68.12 125 LYS A CA 1
ATOM 997 C C . LYS A 1 125 ? -20.490 -10.262 11.615 1.00 68.12 125 LYS A C 1
ATOM 999 O O . LYS A 1 125 ? -20.199 -10.891 10.607 1.00 68.12 125 LYS A O 1
ATOM 1004 N N . LYS A 1 126 ? -21.293 -9.191 11.578 1.00 64.75 126 LYS A N 1
ATOM 1005 C CA . LYS A 1 126 ? -22.011 -8.744 10.362 1.00 64.75 126 LYS A CA 1
ATOM 1006 C C . LYS A 1 126 ? -21.348 -7.554 9.657 1.00 64.75 126 LYS A C 1
ATOM 1008 O O . LYS A 1 126 ? -21.453 -7.446 8.442 1.00 64.75 126 LYS A O 1
ATOM 1013 N N . ASP A 1 127 ? -20.619 -6.735 10.414 1.00 64.75 127 ASP A N 1
ATOM 1014 C CA . ASP A 1 127 ? -19.964 -5.502 9.951 1.00 64.75 127 ASP A CA 1
ATOM 1015 C C . ASP A 1 127 ? -18.441 -5.543 10.172 1.00 64.75 127 ASP A C 1
ATOM 1017 O O . ASP A 1 127 ? -17.799 -4.518 10.391 1.00 64.75 127 ASP A O 1
ATOM 1021 N N . THR A 1 128 ? -17.857 -6.744 10.173 1.00 78.56 128 THR A N 1
ATOM 1022 C CA . THR A 1 128 ? -16.405 -6.936 10.255 1.00 78.56 128 THR A CA 1
ATOM 1023 C C . THR A 1 128 ? -15.761 -6.249 9.056 1.00 78.56 128 THR A C 1
ATOM 1025 O O . THR A 1 128 ? -16.047 -6.612 7.910 1.00 78.56 128 THR A O 1
ATOM 1028 N N . LEU A 1 129 ? -14.917 -5.246 9.301 1.00 87.75 129 LEU A N 1
ATOM 1029 C CA . LEU A 1 129 ? -14.129 -4.644 8.232 1.00 87.75 129 LEU A CA 1
ATOM 1030 C C . LEU A 1 129 ? -13.155 -5.702 7.718 1.00 87.75 129 LEU A C 1
ATOM 1032 O O . LEU A 1 129 ? -12.434 -6.324 8.503 1.00 87.75 129 LEU A O 1
ATOM 1036 N N . LYS A 1 130 ? -13.177 -5.936 6.409 1.00 89.44 130 LYS A N 1
ATOM 1037 C CA . LYS A 1 130 ? -12.337 -6.920 5.739 1.00 89.44 130 LYS A CA 1
ATOM 1038 C C . LYS A 1 130 ? -11.627 -6.326 4.534 1.00 89.44 130 LYS A C 1
ATOM 1040 O O . LYS A 1 130 ? -12.150 -5.423 3.881 1.00 89.44 130 LYS A O 1
ATOM 1045 N N . PHE A 1 131 ? -10.457 -6.878 4.255 1.00 91.19 131 PHE A N 1
ATOM 1046 C CA . PHE A 1 131 ? -9.599 -6.585 3.117 1.00 91.19 131 PHE A CA 1
ATOM 1047 C C . PHE A 1 131 ? -9.225 -7.903 2.438 1.00 91.19 131 PHE A C 1
ATOM 1049 O O . PHE A 1 131 ? -8.775 -8.835 3.108 1.00 91.19 131 PHE A O 1
ATOM 1056 N N . GLY A 1 132 ? -9.414 -7.972 1.123 1.00 92.19 132 GLY A N 1
ATOM 1057 C CA . GLY A 1 132 ? -9.187 -9.183 0.343 1.00 92.19 132 GLY A CA 1
ATOM 1058 C C . GLY A 1 132 ? -10.294 -10.231 0.488 1.00 92.19 132 GLY A C 1
ATOM 1059 O O . GLY A 1 132 ? -11.390 -9.956 0.988 1.00 92.19 132 GLY A O 1
ATOM 1060 N N . SER A 1 133 ? -10.011 -11.431 -0.007 1.00 90.88 133 SER A N 1
ATOM 1061 C CA . SER A 1 133 ? -10.921 -12.574 -0.040 1.00 90.88 133 SER A CA 1
ATOM 1062 C C . SER A 1 133 ? -10.124 -13.868 -0.193 1.00 90.88 133 SER A C 1
ATOM 1064 O O . SER A 1 133 ? -9.118 -13.885 -0.894 1.00 90.88 133 SER A O 1
ATOM 1066 N N . LEU A 1 134 ? -10.581 -14.962 0.429 1.00 92.50 134 LEU A N 1
ATOM 1067 C CA . LEU A 1 134 ? -10.026 -16.309 0.209 1.00 92.50 134 LEU A CA 1
ATOM 1068 C C . LEU A 1 134 ? -10.639 -17.034 -0.998 1.00 92.50 134 LEU A C 1
ATOM 1070 O O . LEU A 1 134 ? -10.173 -18.110 -1.361 1.00 92.50 134 LEU A O 1
ATOM 1074 N N . THR A 1 135 ? -11.698 -16.487 -1.597 1.00 91.69 135 THR A N 1
ATOM 1075 C CA . THR A 1 135 ? -12.423 -17.124 -2.710 1.00 91.69 135 THR A CA 1
ATOM 1076 C C . THR A 1 135 ? -12.247 -16.390 -4.030 1.00 91.69 135 THR A C 1
ATOM 1078 O O . THR A 1 135 ? -12.434 -16.983 -5.088 1.00 91.69 135 THR A O 1
ATOM 1081 N N . GLU A 1 136 ? -11.890 -15.110 -3.979 1.00 89.00 136 GLU A N 1
ATOM 1082 C CA . GLU A 1 136 ? -11.701 -14.254 -5.145 1.00 89.00 136 GLU A CA 1
ATOM 1083 C C . GLU A 1 136 ? -10.347 -13.552 -5.040 1.00 89.00 136 GLU A C 1
ATOM 1085 O O . GLU A 1 136 ? -9.977 -13.048 -3.982 1.00 89.00 136 GLU A O 1
ATOM 1090 N N . ALA A 1 137 ? -9.597 -13.496 -6.139 1.00 89.00 137 ALA A N 1
ATOM 1091 C CA . ALA A 1 137 ? -8.285 -12.860 -6.159 1.00 89.00 137 ALA A CA 1
ATOM 1092 C C . ALA A 1 137 ? -8.393 -11.338 -6.326 1.00 89.00 137 ALA A C 1
ATOM 1094 O O . ALA A 1 137 ? -8.035 -10.779 -7.364 1.00 89.00 137 ALA A O 1
ATOM 1095 N N . HIS A 1 138 ? -8.878 -10.665 -5.286 1.00 86.44 138 HIS A N 1
ATOM 1096 C CA . HIS A 1 138 ? -8.874 -9.210 -5.184 1.00 86.44 138 HIS A CA 1
ATOM 1097 C C . HIS A 1 138 ? -8.329 -8.762 -3.827 1.00 86.44 138 HIS A C 1
ATOM 1099 O O . HIS A 1 138 ? -8.290 -9.519 -2.861 1.00 86.44 138 HIS A O 1
ATOM 1105 N N . ILE A 1 139 ? -7.929 -7.494 -3.760 1.00 88.19 139 ILE A N 1
ATOM 1106 C CA . ILE A 1 139 ? -7.475 -6.824 -2.531 1.00 88.19 139 ILE A CA 1
ATOM 1107 C C . ILE A 1 139 ? -8.445 -5.724 -2.086 1.00 88.19 139 ILE A C 1
ATOM 1109 O O . ILE A 1 139 ? -8.130 -4.919 -1.219 1.00 88.19 139 ILE A O 1
ATOM 1113 N N . ASP A 1 140 ? -9.634 -5.664 -2.679 1.00 89.31 140 ASP A N 1
ATOM 1114 C CA . ASP A 1 140 ? -10.650 -4.704 -2.261 1.00 89.31 140 ASP A CA 1
ATOM 1115 C C . ASP A 1 140 ? -11.157 -5.012 -0.849 1.00 89.31 140 ASP A C 1
ATOM 1117 O O . ASP A 1 140 ? -11.150 -6.163 -0.399 1.00 89.31 140 ASP A O 1
ATOM 1121 N N . GLY A 1 141 ? -11.601 -3.975 -0.144 1.00 86.56 141 GLY A N 1
ATOM 1122 C CA . GLY A 1 141 ? -12.257 -4.124 1.148 1.00 86.56 141 GLY A CA 1
ATOM 1123 C C . GLY A 1 141 ? -13.742 -3.797 1.106 1.00 86.56 141 GLY A C 1
ATOM 1124 O O . GLY A 1 141 ? -14.264 -3.265 0.131 1.00 86.56 141 GLY A O 1
ATOM 1125 N N . ASN A 1 142 ? -14.441 -4.120 2.191 1.00 87.75 142 ASN A N 1
ATOM 1126 C CA . ASN A 1 142 ? -15.893 -3.938 2.309 1.00 87.75 142 ASN A CA 1
ATOM 1127 C C . ASN A 1 142 ? -16.318 -2.584 2.911 1.00 87.75 142 ASN A C 1
ATOM 1129 O O . ASN A 1 142 ? -17.450 -2.453 3.388 1.00 87.75 142 ASN A O 1
ATOM 1133 N N . TRP A 1 143 ? -15.433 -1.587 2.926 1.00 79.94 143 TRP A N 1
ATOM 1134 C CA . TRP A 1 143 ? -15.754 -0.253 3.431 1.00 79.94 143 TRP A CA 1
ATOM 1135 C C . TRP A 1 143 ? -16.704 0.484 2.476 1.00 79.94 143 TRP A C 1
ATOM 1137 O O . TRP A 1 143 ? -16.568 0.420 1.255 1.00 79.94 143 TRP A O 1
ATOM 1147 N N . ARG A 1 144 ? -17.679 1.204 3.039 1.00 69.44 144 ARG A N 1
ATOM 1148 C CA . ARG A 1 144 ? -18.531 2.140 2.293 1.00 69.44 144 ARG A CA 1
ATOM 1149 C C . ARG A 1 144 ? -17.929 3.539 2.400 1.00 69.44 144 ARG A C 1
ATOM 1151 O O . ARG A 1 144 ? -17.434 3.894 3.468 1.00 69.44 144 ARG A O 1
ATOM 1158 N N . GLN A 1 145 ? -17.938 4.272 1.288 1.00 53.19 145 GLN A N 1
ATOM 1159 C CA . GLN A 1 145 ? -17.526 5.675 1.236 1.00 53.19 145 GLN A CA 1
ATOM 1160 C C . GLN A 1 145 ? -18.532 6.569 1.968 1.00 53.19 145 GLN A C 1
ATOM 1162 O O . GLN A 1 145 ? -19.737 6.218 1.954 1.00 53.19 145 GLN A O 1
#

Radius of gyration: 27.24 Å; chains: 1; bounding box: 47×41×71 Å

Sequence (145 aa):
MKARSAISRLENFQRTVQIRRRAFDVPGVAVELSLSPDVLLGLIQDDLSPYKVRDTLYTSYFAENFTVEKRAAKKLPRMSMDSLTFNPWTGERFLIDTGYIAASGFDQSVLEVRDPTPFGRDKVKKDTLKFGSLTEAHIDGNWRQ

Foldseek 3Di:
DPVVVLVVVQVVVPPDDQAEDALVCQCVVCVVSVHHSVVSVVCQVVVVDSYHHDHDDDDDPCVVQPPPVNCVVVVPDDDDPVQPQADPPARHGWDKDKDWDQDPNDTDIWIKTWDCQVVNRHRDDPPIWMATDPHDPHGDIPDDD

Secondary structure (DSSP, 8-state):
--HHHHHHHHHTT-SS--EEEEGGGHHHHHHHTT--HHHHHHHHHTT-SSEEEE------HHHHHTSHHHHHHTT-----GGGGGB-TTT-PBPEEEEEEEEETTEEEEEEEEE-SSGGG-TT-SSS--EEEESSSS---B----